Protein AF-A0A1Y6CT26-F1 (afdb_monomer_lite)

Sequence (79 aa):
MGKKLQISNAQRVEAVMALLTRSESASAIARRFKISEGSLYRLKDEFISAGKTAITNRSKGKSRQNSECDKLKQDSSER

Organism: NCBI:txid1513793

Structure (mmCIF, N/CA/C/O backbone):
data_AF-A0A1Y6CT26-F1
#
_entry.id   AF-A0A1Y6CT26-F1
#
loop_
_atom_site.group_PDB
_atom_site.id
_atom_site.type_symbol
_atom_site.label_atom_id
_atom_site.label_alt_id
_atom_site.label_comp_id
_atom_site.label_asym_id
_a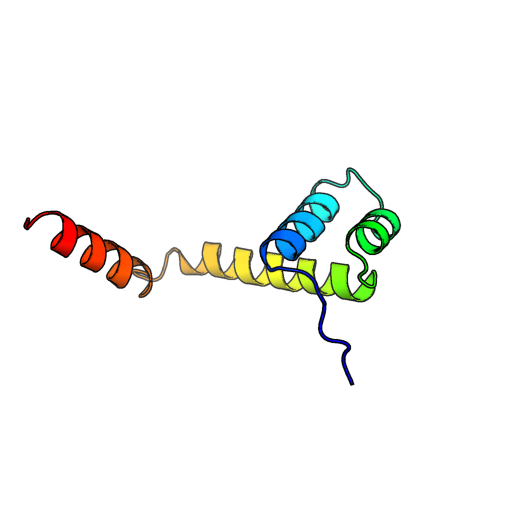tom_site.label_entity_id
_atom_site.label_seq_id
_atom_site.pdbx_PDB_ins_code
_atom_site.Cartn_x
_atom_site.Cartn_y
_atom_site.Cartn_z
_atom_site.occupancy
_atom_site.B_iso_or_equiv
_atom_site.auth_seq_id
_atom_site.auth_comp_id
_atom_site.auth_asym_id
_atom_site.auth_atom_id
_atom_site.pdbx_PDB_model_num
ATOM 1 N N . MET A 1 1 ? 13.313 -15.843 4.681 1.00 33.62 1 MET A N 1
ATOM 2 C CA . MET A 1 1 ? 14.457 -14.913 4.538 1.00 33.62 1 MET A CA 1
ATOM 3 C C . MET A 1 1 ? 14.086 -13.821 3.536 1.00 33.62 1 MET A C 1
ATOM 5 O O . MET A 1 1 ? 14.236 -14.010 2.336 1.00 33.62 1 MET A O 1
ATOM 9 N N . GLY A 1 2 ? 13.456 -12.739 4.002 1.00 45.28 2 GLY A N 1
ATOM 10 C CA . GLY A 1 2 ? 12.879 -11.709 3.131 1.00 45.28 2 GLY A CA 1
ATOM 11 C C . GLY A 1 2 ? 13.930 -10.701 2.677 1.00 45.28 2 GLY A C 1
ATOM 12 O O . GLY A 1 2 ? 14.513 -10.016 3.514 1.00 45.28 2 GLY A O 1
ATOM 13 N N . LYS A 1 3 ? 14.166 -10.596 1.361 1.00 51.59 3 LYS A N 1
ATOM 14 C CA . LYS A 1 3 ? 14.921 -9.479 0.775 1.00 51.59 3 LYS A CA 1
ATOM 15 C C . LYS A 1 3 ? 14.281 -8.181 1.268 1.00 51.59 3 LYS A C 1
ATOM 17 O O . LYS A 1 3 ? 13.101 -7.950 1.004 1.00 51.59 3 LYS A O 1
ATOM 22 N N . LYS A 1 4 ? 15.038 -7.364 2.008 1.00 56.00 4 LYS A N 1
ATOM 23 C CA . LYS A 1 4 ? 14.596 -6.024 2.408 1.00 56.00 4 LYS A CA 1
ATOM 24 C C . LYS A 1 4 ? 14.182 -5.285 1.135 1.00 56.00 4 LYS A C 1
ATOM 26 O O . LYS A 1 4 ? 14.986 -5.132 0.220 1.00 56.00 4 LYS A O 1
ATOM 31 N N . LEU A 1 5 ? 12.911 -4.907 1.069 1.00 61.69 5 LEU A N 1
ATOM 32 C CA . LEU A 1 5 ? 12.353 -4.079 0.009 1.00 61.69 5 LEU A CA 1
ATOM 33 C C . LEU A 1 5 ? 13.149 -2.768 -0.037 1.00 61.69 5 LEU A C 1
ATOM 35 O O . LEU A 1 5 ? 13.011 -1.943 0.863 1.00 61.69 5 LEU A O 1
ATOM 39 N N . GLN A 1 6 ? 13.985 -2.602 -1.067 1.00 69.56 6 GLN A N 1
ATOM 40 C CA . GLN A 1 6 ? 14.798 -1.405 -1.340 1.00 69.56 6 GLN A CA 1
ATOM 41 C C . GLN A 1 6 ? 13.933 -0.249 -1.878 1.00 69.56 6 GLN A C 1
ATOM 43 O O . GLN A 1 6 ? 14.317 0.438 -2.819 1.00 69.56 6 GLN A O 1
ATOM 48 N N . ILE A 1 7 ? 12.726 -0.083 -1.335 1.00 78.44 7 ILE A N 1
ATOM 49 C CA . ILE A 1 7 ? 11.800 0.977 -1.729 1.00 78.44 7 ILE A CA 1
ATOM 50 C C . ILE A 1 7 ? 11.461 1.838 -0.523 1.00 78.44 7 ILE A C 1
ATOM 52 O O . ILE A 1 7 ? 11.164 1.324 0.566 1.00 78.44 7 ILE A O 1
ATOM 56 N N . SER A 1 8 ? 11.525 3.151 -0.732 1.00 85.81 8 SER A N 1
ATOM 57 C CA . SER A 1 8 ? 11.201 4.141 0.289 1.00 85.81 8 SER A CA 1
ATOM 58 C C . SER A 1 8 ? 9.717 4.078 0.659 1.00 85.81 8 SER A C 1
ATOM 60 O O . SER A 1 8 ? 8.888 3.562 -0.094 1.00 85.81 8 SER A O 1
ATOM 62 N N . ASN A 1 9 ? 9.353 4.628 1.818 1.00 84.19 9 ASN A N 1
ATOM 63 C CA . ASN A 1 9 ? 7.948 4.691 2.228 1.00 84.19 9 ASN A CA 1
ATOM 64 C C . ASN A 1 9 ? 7.095 5.483 1.223 1.00 84.19 9 ASN A C 1
ATOM 66 O O . ASN A 1 9 ? 5.975 5.076 0.932 1.00 84.19 9 ASN A O 1
ATOM 70 N N . ALA A 1 10 ? 7.646 6.547 0.629 1.00 85.88 10 ALA A N 1
ATOM 71 C CA . ALA A 1 10 ? 6.972 7.308 -0.421 1.00 85.88 10 ALA A CA 1
ATOM 72 C C . ALA A 1 10 ? 6.682 6.440 -1.660 1.00 85.88 10 ALA A C 1
ATOM 74 O O . ALA A 1 10 ? 5.552 6.408 -2.138 1.00 85.88 10 ALA A O 1
ATOM 75 N N . GLN A 1 11 ? 7.662 5.651 -2.111 1.00 89.56 11 GLN A N 1
ATOM 76 C CA . GLN A 1 11 ? 7.495 4.736 -3.247 1.00 89.56 11 GLN A CA 1
ATOM 77 C C . GLN A 1 11 ? 6.487 3.618 -2.962 1.00 89.56 11 GLN A C 1
ATOM 79 O O . GLN A 1 11 ? 5.763 3.198 -3.861 1.00 89.56 11 GLN A O 1
ATOM 84 N N . ARG A 1 12 ? 6.402 3.137 -1.713 1.00 89.50 12 ARG A N 1
ATOM 85 C CA . ARG A 1 12 ? 5.371 2.165 -1.306 1.00 89.50 12 ARG A CA 1
ATOM 86 C C . ARG A 1 12 ? 3.971 2.747 -1.468 1.00 89.50 12 ARG A C 1
ATOM 88 O O . ARG A 1 12 ? 3.106 2.079 -2.026 1.00 89.50 12 ARG A O 1
ATOM 95 N N . VAL A 1 13 ? 3.764 3.979 -1.001 1.00 90.69 13 VAL A N 1
ATOM 96 C CA . VAL A 1 13 ? 2.471 4.670 -1.115 1.00 90.69 13 VAL A CA 1
ATOM 97 C C . VAL A 1 13 ? 2.122 4.904 -2.581 1.00 90.69 13 VAL A C 1
ATOM 99 O O . VAL A 1 13 ? 1.015 4.578 -2.998 1.00 90.69 13 VAL A O 1
ATOM 102 N N . GLU A 1 14 ? 3.072 5.389 -3.378 1.00 92.06 14 GLU A N 1
ATOM 103 C CA . GLU A 1 14 ? 2.876 5.630 -4.808 1.00 92.06 14 GLU A CA 1
ATOM 104 C C . GLU A 1 14 ? 2.511 4.344 -5.569 1.00 92.06 14 GLU A C 1
ATOM 106 O O . GLU A 1 14 ? 1.556 4.330 -6.345 1.00 92.06 14 GLU A O 1
ATOM 111 N N . ALA A 1 15 ? 3.205 3.235 -5.295 1.00 91.25 15 ALA A N 1
ATOM 112 C CA . ALA A 1 15 ? 2.914 1.939 -5.903 1.00 91.25 15 ALA A CA 1
ATOM 113 C C . ALA A 1 15 ? 1.502 1.432 -5.555 1.00 91.25 15 ALA A C 1
ATOM 115 O O . ALA A 1 15 ? 0.791 0.920 -6.423 1.00 91.25 15 ALA A O 1
ATOM 116 N N . VAL A 1 16 ? 1.074 1.592 -4.298 1.00 92.88 16 VAL A N 1
ATOM 117 C CA . VAL A 1 16 ? -0.277 1.209 -3.857 1.00 92.88 16 VAL A CA 1
ATOM 118 C C . VAL A 1 16 ? -1.342 2.108 -4.482 1.00 92.88 16 VAL A C 1
ATOM 120 O O . VAL A 1 16 ? -2.369 1.601 -4.933 1.00 92.88 16 VAL A O 1
ATOM 123 N N . MET A 1 17 ? -1.104 3.419 -4.552 1.00 92.44 17 MET A N 1
ATOM 124 C CA . MET A 1 17 ? -2.017 4.364 -5.201 1.00 92.44 17 MET A CA 1
ATOM 125 C C . MET A 1 17 ? -2.198 4.023 -6.681 1.00 92.44 17 MET A C 1
ATOM 127 O O . MET A 1 17 ? -3.333 3.867 -7.120 1.00 92.44 17 MET A O 1
ATOM 131 N N . ALA A 1 18 ? -1.108 3.787 -7.419 1.00 91.88 18 ALA A N 1
ATOM 132 C CA . ALA A 1 18 ? -1.171 3.372 -8.822 1.00 91.88 18 ALA A CA 1
ATOM 133 C C . ALA A 1 18 ? -2.007 2.092 -9.016 1.00 91.88 18 ALA A C 1
ATOM 135 O O . ALA A 1 18 ? -2.808 1.998 -9.949 1.00 91.88 18 ALA A O 1
ATOM 136 N N . LEU A 1 19 ? -1.886 1.126 -8.096 1.00 91.19 19 LEU A N 1
ATOM 137 C CA . LEU A 1 19 ? -2.676 -0.106 -8.136 1.00 91.19 19 LEU A CA 1
ATOM 138 C C . LEU A 1 19 ? -4.169 0.148 -7.868 1.00 91.19 19 LEU A C 1
ATOM 140 O O . LEU A 1 19 ? -5.027 -0.482 -8.489 1.00 91.19 19 LEU A O 1
ATOM 144 N N . LEU A 1 20 ? -4.498 1.044 -6.933 1.00 89.62 20 LEU A N 1
ATOM 145 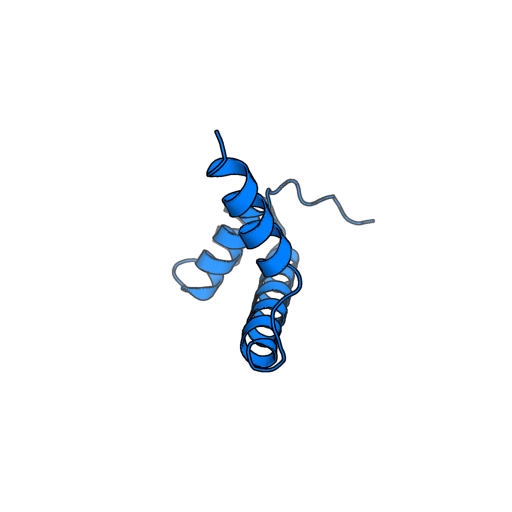C CA . LEU A 1 20 ? -5.882 1.359 -6.564 1.00 89.62 20 LEU A CA 1
ATOM 146 C C . LEU A 1 20 ? -6.601 2.191 -7.628 1.00 89.62 20 LEU A C 1
ATOM 148 O O . LEU A 1 20 ? -7.786 1.963 -7.869 1.00 89.62 20 LEU A O 1
ATOM 152 N N . THR A 1 21 ? -5.886 3.090 -8.303 1.00 89.50 21 THR A N 1
ATOM 153 C CA . THR A 1 21 ? -6.412 3.901 -9.410 1.00 89.50 21 THR A CA 1
ATOM 154 C C . THR A 1 21 ? -6.681 3.068 -10.673 1.00 89.50 21 THR A C 1
ATOM 156 O O . THR A 1 21 ? -7.346 3.548 -11.585 1.00 89.50 21 THR A O 1
ATOM 159 N N . ARG A 1 22 ? -6.226 1.801 -10.724 1.00 79.94 22 ARG A N 1
ATOM 160 C CA . ARG A 1 22 ? -6.387 0.864 -11.859 1.00 79.94 22 ARG A CA 1
ATOM 161 C C . ARG A 1 22 ? -5.889 1.414 -13.203 1.00 79.94 22 ARG A C 1
ATOM 163 O O . ARG A 1 22 ? -6.334 0.959 -14.253 1.00 79.94 22 ARG A O 1
ATOM 170 N N . SER A 1 23 ? -4.968 2.374 -13.180 1.00 77.69 23 SER A N 1
ATOM 171 C CA . SER A 1 23 ? -4.368 2.943 -14.390 1.00 77.69 23 SER A CA 1
ATOM 172 C C . SER A 1 23 ? -3.381 1.980 -15.052 1.00 77.69 23 SER A C 1
ATOM 174 O O . SER A 1 23 ? -3.216 2.000 -16.267 1.00 77.69 23 SER A O 1
ATOM 176 N N . GLU A 1 24 ? -2.735 1.120 -14.261 1.00 83.38 24 GLU A N 1
ATOM 177 C CA . GLU A 1 24 ? -1.689 0.202 -14.708 1.00 83.38 24 GLU A CA 1
ATOM 178 C C . GLU A 1 24 ? -1.921 -1.212 -14.163 1.00 83.38 24 GLU A C 1
ATOM 180 O O . GLU A 1 24 ? -2.538 -1.411 -13.113 1.00 83.38 24 GLU A O 1
ATOM 185 N N . SER A 1 25 ? -1.398 -2.221 -14.866 1.00 89.31 25 SER A N 1
ATOM 186 C CA . SER A 1 25 ? -1.427 -3.600 -14.370 1.00 89.31 25 SER A CA 1
ATOM 187 C C . SER A 1 25 ? -0.488 -3.776 -13.170 1.00 89.31 25 SER A C 1
ATOM 189 O O . SER A 1 25 ? 0.578 -3.160 -13.097 1.00 89.31 25 SER A O 1
ATOM 191 N N . ALA A 1 26 ? -0.839 -4.681 -12.250 1.00 88.50 26 ALA A N 1
ATOM 192 C CA . ALA A 1 26 ? -0.006 -4.997 -11.085 1.00 88.50 26 ALA A CA 1
ATOM 193 C C . ALA A 1 26 ? 1.425 -5.406 -11.484 1.00 88.50 26 ALA A C 1
ATOM 195 O O . ALA A 1 26 ? 2.384 -5.039 -10.809 1.00 88.50 26 ALA A O 1
ATOM 196 N N . SER A 1 27 ? 1.568 -6.088 -12.625 1.00 90.00 27 SER A N 1
ATOM 197 C CA . SER A 1 27 ? 2.858 -6.499 -13.182 1.00 90.00 27 SER A CA 1
ATOM 198 C C . SER A 1 27 ? 3.722 -5.323 -13.638 1.00 90.00 27 SER A C 1
ATOM 200 O O . SER A 1 27 ? 4.929 -5.297 -13.392 1.00 90.00 27 SER A O 1
ATOM 202 N N . ALA A 1 28 ? 3.117 -4.319 -14.280 1.00 92.12 28 ALA A N 1
ATOM 203 C CA . ALA A 1 28 ? 3.825 -3.111 -14.702 1.00 92.12 28 ALA A CA 1
ATOM 204 C C . ALA A 1 28 ? 4.314 -2.303 -13.489 1.00 92.12 28 ALA A C 1
ATOM 206 O O . ALA A 1 28 ? 5.482 -1.915 -13.430 1.00 92.12 28 ALA A O 1
ATOM 207 N N . ILE A 1 29 ? 3.453 -2.145 -12.481 1.00 91.38 29 ILE A N 1
ATOM 208 C CA . ILE A 1 29 ? 3.780 -1.448 -11.230 1.00 91.38 29 ILE A CA 1
ATOM 209 C C . ILE A 1 29 ? 4.903 -2.187 -10.490 1.00 91.38 29 ILE A C 1
ATOM 211 O O . ILE A 1 29 ? 5.906 -1.584 -10.109 1.00 91.38 29 ILE A O 1
ATOM 215 N N . ALA A 1 30 ? 4.786 -3.507 -10.340 1.00 91.12 30 ALA A N 1
ATOM 216 C CA . ALA A 1 30 ? 5.792 -4.335 -9.682 1.00 91.12 30 ALA A CA 1
ATOM 217 C C . ALA A 1 30 ? 7.177 -4.195 -10.340 1.00 91.12 30 ALA A C 1
ATOM 219 O O . ALA A 1 30 ? 8.179 -4.016 -9.644 1.00 91.12 30 ALA A O 1
ATOM 220 N N . ARG A 1 31 ? 7.235 -4.171 -11.680 1.00 90.38 31 ARG A N 1
ATOM 221 C CA . ARG A 1 31 ? 8.479 -3.922 -12.426 1.00 90.38 31 ARG A CA 1
ATOM 222 C C . ARG A 1 31 ? 9.026 -2.511 -12.203 1.00 90.38 31 ARG A C 1
ATOM 224 O O . ARG A 1 31 ? 10.217 -2.386 -11.921 1.00 90.38 31 ARG A O 1
ATOM 231 N N . ARG A 1 32 ? 8.184 -1.469 -12.275 1.00 90.00 32 ARG A N 1
ATOM 232 C CA . ARG A 1 32 ? 8.605 -0.065 -12.085 1.00 90.00 32 ARG A CA 1
ATOM 233 C C . ARG A 1 32 ? 9.254 0.157 -10.722 1.00 90.00 32 ARG A C 1
ATOM 235 O O . ARG A 1 32 ? 10.307 0.781 -10.633 1.00 90.00 32 ARG A O 1
ATOM 242 N N . PHE A 1 33 ? 8.661 -0.411 -9.675 1.00 88.56 33 PHE A N 1
ATOM 243 C CA . PHE A 1 33 ? 9.155 -0.277 -8.305 1.00 88.56 33 PHE A CA 1
ATOM 244 C C . PHE A 1 33 ? 10.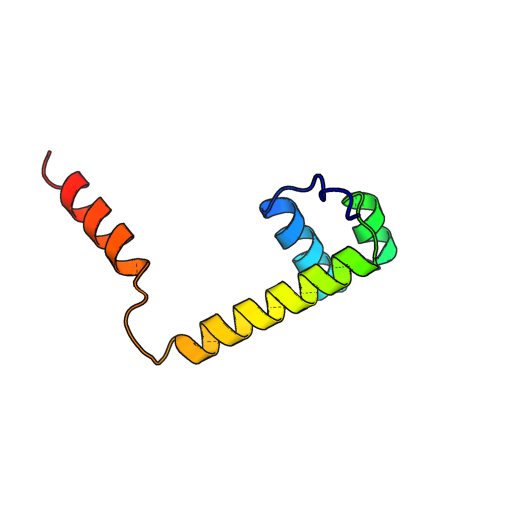126 -1.394 -7.887 1.00 88.56 33 PHE A C 1
ATOM 246 O O . PHE A 1 33 ? 10.563 -1.422 -6.741 1.00 88.56 33 PHE A O 1
ATOM 253 N N . LYS A 1 34 ? 10.503 -2.303 -8.801 1.00 89.38 34 LYS A N 1
ATOM 254 C CA . LYS A 1 34 ? 11.411 -3.440 -8.546 1.00 89.38 34 LYS A CA 1
ATOM 255 C C . LYS A 1 34 ? 10.981 -4.309 -7.352 1.00 89.38 34 LYS A C 1
ATOM 257 O O . LYS A 1 34 ? 11.813 -4.771 -6.568 1.00 89.38 34 LYS A O 1
ATOM 262 N N . ILE A 1 35 ? 9.680 -4.549 -7.221 1.00 89.50 35 ILE A N 1
ATOM 263 C CA . ILE A 1 35 ? 9.086 -5.397 -6.181 1.00 89.50 35 ILE A CA 1
ATOM 264 C C . ILE A 1 35 ? 8.377 -6.600 -6.797 1.00 89.50 35 ILE A C 1
ATOM 266 O O . ILE A 1 35 ? 8.087 -6.618 -7.988 1.00 89.50 35 ILE A O 1
ATOM 270 N N . SER A 1 36 ? 8.084 -7.625 -5.994 1.00 90.19 36 SER A N 1
ATOM 271 C CA . SER A 1 36 ? 7.197 -8.699 -6.448 1.00 90.19 36 SER A CA 1
ATOM 272 C C . SER A 1 36 ? 5.740 -8.244 -6.419 1.00 90.19 36 SER A C 1
ATOM 274 O O . SER A 1 36 ? 5.342 -7.485 -5.533 1.00 90.19 36 SER A O 1
ATOM 276 N N . GLU A 1 37 ? 4.920 -8.773 -7.328 1.00 90.81 37 GLU A N 1
ATOM 277 C CA . GLU A 1 37 ? 3.467 -8.547 -7.311 1.00 90.81 37 GLU A CA 1
ATOM 278 C C . GLU A 1 37 ? 2.856 -8.950 -5.961 1.00 90.81 37 GLU A C 1
ATOM 280 O O . GLU A 1 37 ? 2.056 -8.216 -5.390 1.00 90.81 37 GLU A O 1
ATOM 285 N N . GLY A 1 38 ? 3.319 -10.057 -5.369 1.00 91.50 38 GLY A N 1
ATOM 286 C CA . GLY A 1 38 ? 2.903 -10.462 -4.024 1.00 91.50 38 GLY A CA 1
ATOM 287 C C . GLY A 1 38 ? 3.243 -9.433 -2.936 1.00 91.50 38 GLY A C 1
ATOM 288 O O . GLY A 1 38 ? 2.461 -9.246 -2.007 1.00 91.50 38 GLY A O 1
ATOM 289 N N . SER A 1 39 ? 4.374 -8.727 -3.047 1.00 90.25 39 SER A N 1
ATOM 290 C CA . SER A 1 39 ? 4.705 -7.629 -2.123 1.00 90.25 39 SER A CA 1
ATOM 291 C C . SER A 1 39 ? 3.800 -6.422 -2.347 1.00 90.25 39 SER A C 1
ATOM 293 O O . SER A 1 39 ? 3.377 -5.795 -1.382 1.00 90.25 39 SER A O 1
ATOM 295 N N . LEU A 1 40 ? 3.466 -6.125 -3.604 1.00 92.00 40 LEU A N 1
ATOM 296 C CA . LEU A 1 40 ? 2.557 -5.040 -3.957 1.00 92.00 40 LEU A CA 1
ATOM 297 C C . LEU A 1 40 ? 1.148 -5.268 -3.381 1.00 92.00 40 LEU A C 1
ATOM 299 O O . LEU A 1 40 ? 0.572 -4.354 -2.793 1.00 92.00 40 LEU A O 1
ATOM 303 N N . TYR A 1 41 ? 0.617 -6.491 -3.472 1.00 93.38 41 TYR A N 1
ATOM 304 C CA . TYR A 1 41 ? -0.676 -6.827 -2.865 1.00 93.38 41 TYR A CA 1
ATOM 305 C C . TYR A 1 41 ? -0.647 -6.742 -1.336 1.00 93.38 41 TYR A C 1
ATOM 307 O O . TYR A 1 41 ? -1.562 -6.172 -0.749 1.00 93.38 41 TYR A O 1
ATOM 315 N N . ARG A 1 42 ? 0.434 -7.196 -0.687 1.00 92.44 42 ARG A N 1
ATOM 316 C CA . ARG A 1 42 ? 0.596 -7.039 0.770 1.00 92.44 42 ARG A CA 1
ATOM 317 C C . ARG A 1 42 ? 0.603 -5.573 1.201 1.00 92.44 42 ARG A C 1
ATOM 319 O O . ARG A 1 42 ? -0.062 -5.230 2.172 1.00 92.44 42 ARG A O 1
ATOM 326 N N . LEU A 1 43 ? 1.310 -4.712 0.465 1.00 91.19 43 LEU A N 1
ATOM 327 C CA . LEU A 1 43 ? 1.330 -3.271 0.733 1.00 91.19 43 LEU A CA 1
ATOM 328 C C . LEU A 1 43 ? -0.064 -2.649 0.589 1.00 91.19 43 LEU A C 1
ATOM 330 O O . LEU A 1 43 ? -0.442 -1.801 1.393 1.00 91.19 43 LEU A O 1
ATOM 334 N N . LYS A 1 44 ? -0.849 -3.086 -0.402 1.00 93.12 44 LYS A N 1
ATOM 335 C CA . LYS A 1 44 ? -2.242 -2.652 -0.562 1.00 93.12 44 LYS A CA 1
ATOM 336 C C . LYS A 1 44 ? -3.094 -3.053 0.643 1.00 93.12 44 LYS A C 1
ATOM 338 O O . LYS A 1 44 ? -3.851 -2.224 1.144 1.00 93.12 44 LYS A O 1
ATOM 343 N N . ASP A 1 45 ? -2.988 -4.297 1.096 1.00 93.50 45 ASP A N 1
ATOM 344 C CA . ASP A 1 45 ? -3.785 -4.793 2.221 1.00 93.50 45 ASP A CA 1
ATOM 345 C C . ASP A 1 45 ? -3.435 -4.060 3.522 1.00 93.50 45 ASP A C 1
ATOM 347 O O . ASP A 1 45 ? -4.331 -3.626 4.251 1.00 93.50 45 ASP A O 1
ATOM 351 N N . GLU A 1 46 ? -2.142 -3.841 3.772 1.00 90.56 46 GLU A N 1
ATOM 352 C CA . GLU A 1 46 ? -1.648 -3.052 4.903 1.00 90.56 46 GLU A CA 1
ATOM 353 C C . GLU A 1 46 ? -2.165 -1.607 4.845 1.00 90.56 46 GLU A C 1
ATOM 355 O O . GLU A 1 46 ? -2.711 -1.104 5.828 1.00 90.56 46 GLU A O 1
ATOM 360 N N . PHE A 1 47 ? -2.088 -0.966 3.675 1.00 91.94 47 PHE A N 1
ATOM 361 C CA . PHE A 1 47 ? -2.574 0.398 3.464 1.00 91.94 47 PHE A CA 1
ATOM 362 C C . PHE A 1 47 ? -4.085 0.524 3.711 1.00 91.94 47 PHE A C 1
ATOM 364 O O . PHE A 1 47 ? -4.531 1.436 4.408 1.00 91.94 47 PHE A O 1
ATOM 371 N N . ILE A 1 48 ? -4.888 -0.410 3.188 1.00 91.62 48 ILE A N 1
ATOM 372 C CA . ILE A 1 48 ? -6.344 -0.422 3.395 1.00 91.62 48 ILE A CA 1
ATOM 373 C C . ILE A 1 48 ? -6.679 -0.678 4.868 1.00 91.62 48 ILE A C 1
ATOM 375 O O . ILE A 1 48 ? -7.563 -0.018 5.413 1.00 91.62 48 ILE A O 1
ATOM 379 N N . SER A 1 49 ? -5.995 -1.621 5.518 1.00 90.81 49 SER A N 1
ATOM 380 C CA . SER A 1 49 ? -6.206 -1.943 6.934 1.00 90.81 49 SER A CA 1
ATOM 381 C C . SER A 1 49 ? -5.888 -0.750 7.843 1.00 90.81 49 SER A C 1
ATOM 383 O O . SER A 1 49 ? -6.706 -0.364 8.686 1.00 90.81 49 SER A O 1
ATOM 385 N N . ALA A 1 50 ? -4.745 -0.098 7.614 1.00 88.56 50 ALA A N 1
ATOM 386 C CA . ALA A 1 50 ? -4.343 1.103 8.337 1.00 88.56 50 ALA A CA 1
ATOM 387 C C . ALA A 1 50 ? -5.321 2.264 8.090 1.00 88.56 50 ALA A C 1
ATOM 389 O O . ALA A 1 50 ? -5.753 2.917 9.039 1.00 88.56 50 ALA A O 1
ATOM 390 N N . GLY A 1 51 ? -5.741 2.478 6.837 1.00 88.50 51 GLY A N 1
ATOM 391 C CA . GLY A 1 51 ? -6.718 3.506 6.474 1.00 88.50 51 GLY A CA 1
ATOM 392 C C . GLY A 1 51 ? -8.085 3.286 7.126 1.00 88.50 51 GLY A C 1
ATOM 393 O O . GLY A 1 51 ? -8.648 4.215 7.704 1.00 88.50 51 GLY A O 1
ATOM 394 N N . LYS A 1 52 ? -8.597 2.046 7.113 1.00 88.00 52 LYS A N 1
ATOM 395 C CA . LYS A 1 52 ? -9.835 1.672 7.816 1.00 88.00 52 LYS A CA 1
ATOM 396 C C . LYS A 1 52 ? -9.725 1.964 9.307 1.00 88.00 52 LYS A C 1
ATOM 398 O O . LYS A 1 52 ? -10.589 2.648 9.840 1.00 88.00 52 LYS A O 1
ATOM 403 N N . THR A 1 53 ? -8.637 1.529 9.939 1.00 87.81 53 THR A N 1
ATOM 404 C CA . THR A 1 53 ? -8.380 1.767 11.367 1.00 87.81 53 THR A CA 1
ATOM 405 C C . THR A 1 53 ? -8.335 3.260 11.692 1.00 87.81 53 THR A C 1
ATOM 407 O O . THR A 1 53 ? -8.950 3.698 12.661 1.00 87.81 53 THR A O 1
ATOM 410 N N . ALA A 1 54 ? -7.665 4.069 10.866 1.00 85.81 54 ALA A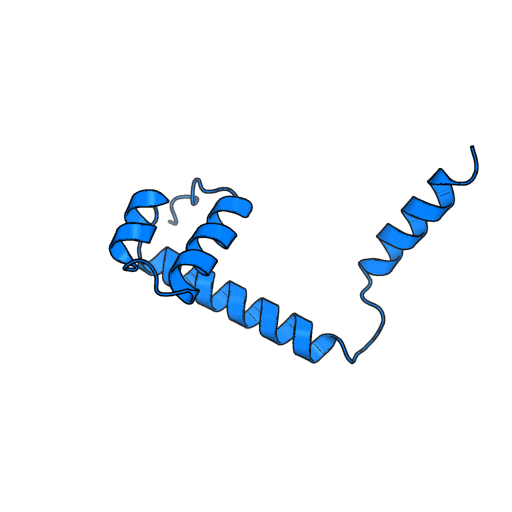 N 1
ATOM 411 C CA . ALA A 1 54 ? -7.597 5.518 11.047 1.00 85.81 54 ALA A CA 1
ATOM 412 C C . ALA A 1 54 ? -8.969 6.203 10.895 1.00 85.81 54 ALA A C 1
ATOM 414 O O . ALA A 1 54 ? -9.265 7.167 11.600 1.00 85.81 54 ALA A O 1
ATOM 415 N N . ILE A 1 55 ? -9.826 5.711 9.995 1.00 84.25 55 ILE A N 1
ATOM 416 C CA . ILE A 1 55 ? -11.190 6.227 9.811 1.00 84.25 55 ILE A CA 1
ATOM 417 C C . ILE A 1 55 ? -12.093 5.809 10.979 1.00 84.25 55 ILE A C 1
ATOM 419 O O . ILE A 1 55 ? -12.811 6.652 11.512 1.00 84.25 55 ILE A O 1
ATOM 423 N N . THR A 1 56 ? -12.043 4.546 11.412 1.00 85.25 56 THR A N 1
ATOM 424 C CA . THR A 1 56 ? -12.905 4.027 12.488 1.00 85.25 56 THR A CA 1
ATOM 425 C C . THR A 1 56 ? -12.496 4.526 13.868 1.00 85.25 56 THR A C 1
ATOM 427 O O . THR A 1 56 ? -13.362 4.766 14.703 1.00 85.25 56 THR A O 1
ATOM 430 N N . ASN A 1 57 ? -11.198 4.725 14.117 1.00 75.31 57 ASN A N 1
ATOM 431 C CA . ASN A 1 57 ? -10.704 5.245 15.394 1.00 75.31 57 ASN A CA 1
ATOM 432 C C . ASN A 1 57 ? -10.734 6.776 15.473 1.00 75.31 57 ASN A C 1
ATOM 434 O O . ASN A 1 57 ? -10.488 7.325 16.544 1.00 75.31 57 ASN A O 1
ATOM 438 N N . ARG A 1 58 ? -11.097 7.481 14.390 1.00 60.19 58 ARG A N 1
ATOM 439 C CA . ARG A 1 58 ? -11.231 8.949 14.389 1.00 60.19 58 ARG A CA 1
ATOM 440 C C . ARG A 1 58 ? -12.286 9.455 15.386 1.00 60.19 58 ARG A C 1
ATOM 442 O O . ARG A 1 58 ? -12.211 10.598 15.819 1.00 60.19 58 ARG A O 1
ATOM 449 N N . SER A 1 59 ? -13.241 8.605 15.765 1.00 55.88 59 SER A N 1
ATOM 450 C CA . SER A 1 59 ? -14.304 8.891 16.737 1.00 55.88 59 SER A CA 1
ATOM 451 C C . SER A 1 59 ? -13.930 8.572 18.192 1.00 55.88 59 SER A C 1
ATOM 453 O O . SER A 1 59 ? -14.644 8.990 19.101 1.00 55.88 59 SER A O 1
ATOM 455 N N . LYS A 1 60 ? -12.810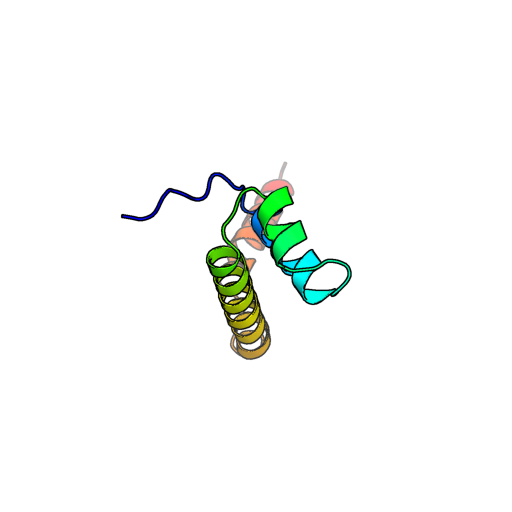 7.878 18.450 1.00 54.00 60 LYS A N 1
ATOM 456 C CA . LYS A 1 60 ? -12.363 7.507 19.804 1.00 54.00 60 LYS A CA 1
ATOM 457 C C . LYS A 1 60 ? -11.079 8.237 20.195 1.00 54.00 60 LYS A C 1
ATOM 459 O O . LYS A 1 60 ? -10.034 7.628 20.376 1.00 54.00 60 LYS A O 1
ATOM 464 N N . GLY A 1 61 ? -11.210 9.546 20.392 1.00 46.97 61 GLY A N 1
ATOM 465 C CA . GLY A 1 61 ? -10.282 10.336 21.200 1.00 46.97 61 GLY A CA 1
ATOM 466 C C . GLY A 1 61 ? -9.027 10.824 20.475 1.00 46.97 61 GLY A C 1
ATOM 467 O O . GLY A 1 61 ? -8.320 10.060 19.827 1.00 46.97 61 GLY A O 1
ATOM 468 N N . LYS A 1 62 ? -8.763 12.130 20.637 1.00 49.38 62 LYS A N 1
ATOM 469 C CA . LYS A 1 62 ? -7.449 12.797 20.578 1.00 49.38 62 LYS A CA 1
ATOM 470 C C . LYS A 1 62 ? -6.295 11.811 20.366 1.00 49.38 62 LYS A C 1
ATOM 472 O O . LYS A 1 62 ? -5.804 11.202 21.316 1.00 49.38 62 LYS A O 1
ATOM 477 N N . SER A 1 63 ? -5.867 11.664 19.112 1.00 44.84 63 SER A N 1
ATOM 478 C CA . SER A 1 63 ? -4.660 10.908 18.798 1.00 44.84 63 SER A CA 1
ATOM 479 C C . SER A 1 63 ? -3.498 11.522 19.571 1.00 44.84 63 SER A C 1
ATOM 481 O O . SER A 1 63 ? -3.239 12.722 19.476 1.00 44.84 63 SER A O 1
ATOM 483 N N . ARG A 1 64 ? -2.787 10.673 20.312 1.00 49.16 64 ARG A N 1
ATOM 484 C CA . ARG A 1 64 ? -1.530 10.960 21.019 1.00 49.16 64 ARG A CA 1
ATOM 485 C C . ARG A 1 64 ? -0.473 11.623 20.114 1.00 49.16 64 ARG A C 1
ATOM 487 O O . ARG A 1 64 ? 0.440 12.250 20.627 1.00 49.16 64 ARG A O 1
ATOM 494 N N . GLN A 1 65 ? -0.626 11.534 18.788 1.00 48.62 65 GLN A N 1
ATOM 495 C CA . GLN A 1 65 ? 0.237 12.184 17.794 1.00 48.62 65 GLN A CA 1
ATOM 496 C C . GLN A 1 65 ? -0.093 13.668 17.564 1.00 48.62 65 GLN A C 1
ATOM 498 O O . GLN A 1 65 ? 0.782 14.431 17.173 1.00 48.62 65 GLN A O 1
ATOM 503 N N . ASN A 1 66 ? -1.324 14.116 17.846 1.00 43.38 66 ASN A N 1
ATOM 504 C CA . ASN A 1 66 ? -1.667 15.541 17.757 1.00 43.38 66 ASN A CA 1
ATOM 505 C C . ASN A 1 66 ? -1.086 16.339 18.936 1.00 43.38 66 ASN A C 1
ATOM 507 O O . ASN A 1 66 ? -0.901 17.545 18.843 1.00 43.38 66 ASN A O 1
ATOM 511 N N . SER A 1 67 ? -0.768 15.655 20.040 1.00 45.28 67 SER A N 1
ATOM 512 C CA . SER A 1 67 ? -0.177 16.260 21.236 1.00 45.28 67 SER A CA 1
ATOM 513 C C . SER A 1 67 ? 1.275 16.703 21.034 1.00 45.28 67 SER A C 1
ATOM 515 O O . SER A 1 67 ? 1.717 17.610 21.729 1.00 45.28 67 SER A O 1
ATOM 517 N N . GLU A 1 68 ? 2.020 16.088 20.108 1.00 43.59 68 GLU A N 1
ATOM 518 C CA . GLU A 1 68 ? 3.390 16.511 19.778 1.00 43.59 68 GLU A CA 1
ATOM 519 C C . GLU A 1 68 ? 3.406 17.687 18.796 1.00 43.59 68 GLU A C 1
ATOM 521 O O . GLU A 1 68 ? 4.168 18.628 18.998 1.00 43.59 68 GLU A O 1
ATOM 526 N N . CYS A 1 69 ? 2.521 17.705 17.793 1.00 47.88 69 CYS A N 1
ATOM 527 C CA . CYS A 1 69 ? 2.427 18.834 16.861 1.00 47.88 69 CYS A CA 1
ATOM 528 C C . CYS A 1 69 ? 1.885 20.119 17.513 1.00 47.88 69 CYS A C 1
ATOM 530 O O . CYS A 1 69 ? 2.322 21.203 17.131 1.00 47.88 69 CYS A O 1
ATOM 532 N N . ASP A 1 70 ? 0.978 20.021 18.494 1.00 48.31 70 ASP A N 1
ATOM 533 C CA . ASP A 1 70 ? 0.532 21.196 19.261 1.00 48.31 70 ASP A CA 1
ATOM 534 C C . ASP A 1 70 ? 1.625 21.713 20.211 1.00 48.31 70 ASP A C 1
ATOM 536 O O . ASP A 1 70 ? 1.806 22.923 20.327 1.00 48.31 70 ASP A O 1
ATOM 540 N N . LYS A 1 71 ? 2.427 20.826 20.821 1.00 52.03 71 LYS A N 1
ATOM 541 C CA . LYS A 1 71 ? 3.569 21.244 21.653 1.00 52.03 71 LYS A CA 1
ATOM 542 C C . LYS A 1 71 ? 4.661 21.944 20.838 1.00 52.03 71 LYS A C 1
ATOM 544 O O . LYS A 1 71 ? 5.179 22.961 21.279 1.00 52.03 71 LYS A O 1
ATOM 549 N N . LEU A 1 72 ? 4.958 21.468 19.624 1.00 47.62 72 LEU A N 1
ATOM 550 C CA . LEU A 1 72 ? 5.994 22.067 18.769 1.00 47.62 72 LEU A CA 1
ATOM 551 C C . LEU A 1 72 ? 5.617 23.459 18.215 1.00 47.62 72 LEU A C 1
ATOM 553 O O . LEU A 1 72 ? 6.497 24.257 17.890 1.00 47.62 72 LEU A O 1
ATOM 557 N N . LYS A 1 73 ? 4.316 23.767 18.105 1.00 50.38 73 LYS A N 1
ATOM 558 C CA . LYS A 1 73 ? 3.833 25.105 17.721 1.00 50.38 73 LYS A CA 1
ATOM 559 C C . LYS A 1 73 ? 3.921 26.120 18.858 1.00 50.38 73 LYS A C 1
ATOM 561 O O . LYS A 1 73 ? 4.094 27.301 18.575 1.00 50.38 73 LYS A O 1
ATOM 566 N N . GLN A 1 74 ? 3.815 25.674 20.109 1.00 54.88 74 GLN A N 1
ATOM 567 C CA . GLN A 1 74 ? 3.874 26.559 21.270 1.00 54.88 74 GLN A CA 1
ATOM 568 C C . GLN A 1 74 ? 5.300 27.097 21.501 1.00 54.88 74 GLN A C 1
ATOM 570 O O . GLN A 1 74 ? 5.459 28.297 21.688 1.00 54.88 74 GLN A O 1
ATOM 575 N N . ASP A 1 75 ? 6.335 26.265 21.330 1.00 47.84 75 ASP A N 1
ATOM 576 C CA . ASP A 1 75 ? 7.755 26.674 21.419 1.00 47.84 75 ASP A CA 1
ATOM 577 C C . ASP A 1 75 ? 8.197 27.649 20.308 1.00 47.84 75 ASP A C 1
ATOM 579 O O . ASP A 1 75 ? 9.094 28.468 20.496 1.00 47.84 75 ASP A O 1
ATOM 583 N N . SER A 1 76 ? 7.568 27.580 19.132 1.00 50.22 76 SER A N 1
ATOM 584 C CA . SER A 1 76 ? 7.936 28.421 17.980 1.00 50.22 76 SER A CA 1
ATOM 585 C C . SER A 1 76 ? 7.344 29.835 18.039 1.00 50.22 76 SER A C 1
ATOM 587 O O . SER A 1 76 ? 7.675 30.661 17.194 1.00 50.22 76 SER A O 1
ATOM 589 N N . SER A 1 77 ? 6.450 30.109 18.996 1.00 47.28 77 SER A N 1
ATOM 590 C CA . SER A 1 77 ? 5.786 31.409 19.159 1.00 47.28 77 SER A CA 1
ATOM 591 C C . SER A 1 77 ? 6.357 32.248 20.312 1.00 47.28 77 SER A C 1
ATOM 593 O O . SER A 1 77 ? 5.921 33.384 20.486 1.00 47.28 77 SER A O 1
ATOM 595 N N . GLU A 1 78 ? 7.305 31.715 21.091 1.00 51.69 78 GLU A N 1
ATOM 596 C CA . GLU A 1 78 ? 7.938 32.392 22.240 1.00 51.69 78 GLU A CA 1
ATOM 597 C C . GLU A 1 78 ? 9.373 32.890 21.947 1.00 51.69 78 GLU A C 1
ATOM 599 O O . GLU A 1 78 ? 10.179 33.064 22.862 1.00 51.69 78 GLU A O 1
ATOM 604 N N . ARG A 1 79 ? 9.710 33.162 20.679 1.00 45.75 79 ARG A N 1
ATOM 605 C CA . ARG A 1 79 ? 10.940 33.87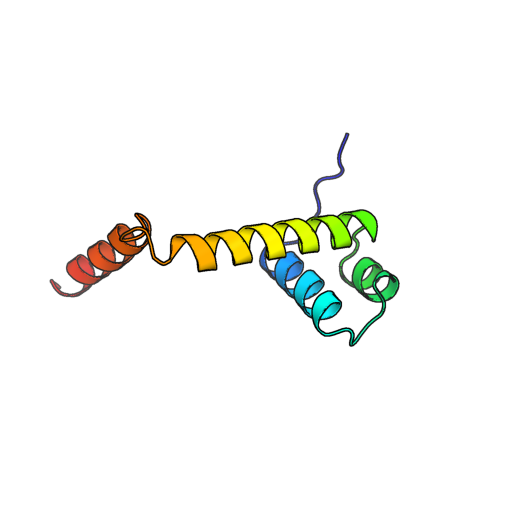8 20.296 1.00 45.75 79 ARG A CA 1
ATOM 606 C C . ARG A 1 79 ? 10.658 35.071 19.401 1.00 45.75 79 ARG A C 1
ATOM 608 O O . ARG A 1 79 ? 9.905 34.894 18.420 1.00 45.75 79 ARG A O 1
#

Secondary structure (DSSP, 8-state):
-PPP----HHHHHHHHHHHHTTSS-HHHHHHHTT--HHHHHHHHHHHHHHHHHHHHGGGSS--TTHHHHHHHHHHTT--

Radius of gyration: 17.6 Å; chains: 1; bounding box: 29×49×37 Å

pLDDT: mean 75.14, std 19.24, range [33.62, 93.5]

InterPro domains:
  IPR010921 Trp repressor/replication initiator [SSF48295] (2-65)
  IPR055247 Insertion element IS150 protein InsJ-like, helix-turn-helix domain [PF13518] (11-62)

Foldseek 3Di:
DDDPQPADPVLLVVLLVCVVVVPDDLVVSCVVSVHDSVVNVVSNVVVVVVVVCCVVCVPPDDDPVVVVVVVVVVVVVPD